Protein AF-A0A3N5B5Y1-F1 (afdb_monomer_lite)

Secondary structure (DSSP, 8-state):
--HHHHHHHHHHHHHHHHHHHHHHHHHHHHHTT-THHHHHHHHHHHHHHHHHHHHHHHHHHHH-TT--HHHHHIIIIIHHHHHHHHHHHHHHHHHTS--HHHHHH--

Foldseek 3Di:
DDLVVVVVVLLVVLVVVLVVQLVVLVCCCVVVVNLVSLLCSLVVLLVSLLVSLVVVVVSCVVPPVDDDSVVSSCVRRVVSSVVSQVVSQVCCCVRVVDGSVCVVVVD

Structure (mmCIF, N/CA/C/O backbone):
data_AF-A0A3N5B5Y1-F1
#
_entry.id   AF-A0A3N5B5Y1-F1
#
loop_
_atom_site.group_PDB
_atom_site.id
_atom_site.type_symbol
_atom_site.label_atom_id
_atom_site.label_alt_id
_atom_site.label_comp_id
_atom_site.label_asym_id
_atom_site.label_entity_id
_atom_site.label_seq_id
_atom_site.pdbx_PDB_ins_code
_atom_site.Cartn_x
_atom_site.Cartn_y
_atom_site.Cartn_z
_atom_site.occupancy
_atom_site.B_iso_or_equiv
_atom_site.auth_seq_id
_atom_site.auth_comp_id
_atom_site.auth_asym_id
_atom_site.auth_atom_id
_atom_site.pdbx_PDB_model_num
ATOM 1 N N . MET A 1 1 ? 24.182 6.081 -13.496 1.00 61.88 1 MET A N 1
ATOM 2 C CA . MET A 1 1 ? 23.505 5.234 -12.480 1.00 61.88 1 MET A CA 1
ATOM 3 C C . MET A 1 1 ? 22.799 4.087 -13.191 1.00 61.88 1 MET A C 1
ATOM 5 O O . MET A 1 1 ? 22.046 4.369 -14.121 1.00 61.88 1 MET A O 1
ATOM 9 N N . SER A 1 2 ? 23.083 2.831 -12.827 1.00 78.38 2 SER A N 1
ATOM 10 C CA . SER A 1 2 ? 22.541 1.653 -13.522 1.00 78.38 2 SER A CA 1
ATOM 11 C C . SER A 1 2 ? 21.051 1.439 -13.215 1.00 78.38 2 SER A C 1
ATOM 13 O O . SER A 1 2 ? 20.522 1.954 -12.223 1.00 78.38 2 SER A O 1
ATOM 15 N N . PHE A 1 3 ? 20.361 0.692 -14.084 1.00 73.94 3 PHE A N 1
ATOM 16 C CA . PHE A 1 3 ? 18.944 0.333 -13.924 1.00 73.94 3 PHE A CA 1
ATOM 17 C C . PHE A 1 3 ? 18.661 -0.298 -12.551 1.00 73.94 3 PHE A C 1
ATOM 19 O O . PHE A 1 3 ? 17.708 0.089 -11.874 1.00 73.94 3 PHE A O 1
ATOM 26 N N . ASP A 1 4 ? 19.539 -1.193 -12.089 1.00 73.50 4 ASP A N 1
ATOM 27 C CA . ASP A 1 4 ? 19.386 -1.866 -10.797 1.00 73.50 4 ASP A CA 1
ATOM 28 C C . ASP A 1 4 ? 19.478 -0.912 -9.603 1.00 73.50 4 ASP A C 1
ATOM 30 O O . ASP A 1 4 ? 18.736 -1.079 -8.631 1.00 73.50 4 ASP A O 1
ATOM 34 N N . THR A 1 5 ? 20.331 0.119 -9.663 1.00 80.50 5 THR A N 1
ATOM 35 C CA . THR A 1 5 ? 20.432 1.099 -8.570 1.00 80.50 5 THR A CA 1
ATOM 36 C C . THR A 1 5 ? 19.165 1.945 -8.470 1.00 80.50 5 THR A C 1
ATOM 38 O O . THR A 1 5 ? 18.671 2.183 -7.368 1.00 80.50 5 THR A O 1
ATOM 41 N N . LYS A 1 6 ? 18.610 2.376 -9.612 1.00 79.25 6 LYS A N 1
ATOM 42 C CA . LYS A 1 6 ? 17.365 3.160 -9.644 1.00 79.25 6 LYS A CA 1
ATOM 43 C C . LYS A 1 6 ? 16.165 2.335 -9.186 1.00 79.25 6 LYS A C 1
ATOM 45 O O . LYS A 1 6 ? 15.403 2.811 -8.350 1.00 79.25 6 LYS A O 1
ATOM 50 N N . ARG A 1 7 ? 16.051 1.082 -9.647 1.00 77.44 7 ARG A N 1
ATOM 51 C CA . ARG A 1 7 ? 14.990 0.155 -9.223 1.00 77.44 7 ARG A CA 1
ATOM 52 C C . ARG A 1 7 ? 15.015 -0.065 -7.712 1.00 77.44 7 ARG A C 1
ATOM 54 O O . ARG A 1 7 ? 13.998 0.117 -7.057 1.00 77.44 7 ARG A O 1
ATOM 61 N N . LYS A 1 8 ? 16.175 -0.412 -7.138 1.00 80.44 8 LYS A N 1
ATOM 62 C CA . LYS A 1 8 ? 16.306 -0.634 -5.686 1.00 80.44 8 LYS A CA 1
ATOM 63 C C . LYS A 1 8 ? 15.970 0.618 -4.875 1.00 80.44 8 LYS A C 1
ATOM 65 O O . LYS A 1 8 ? 15.304 0.508 -3.847 1.00 80.44 8 LYS A O 1
ATOM 70 N N . LYS A 1 9 ? 16.403 1.800 -5.334 1.00 83.75 9 LYS A N 1
ATOM 71 C CA . LYS A 1 9 ? 16.083 3.070 -4.669 1.00 83.75 9 LYS A CA 1
ATOM 72 C C . LYS A 1 9 ? 14.574 3.306 -4.642 1.00 83.75 9 LYS A C 1
ATOM 74 O O . LYS A 1 9 ? 14.054 3.627 -3.578 1.00 83.75 9 LYS A O 1
ATOM 79 N N . LEU A 1 10 ? 13.896 3.091 -5.770 1.00 81.38 10 LEU A N 1
ATOM 80 C CA . LEU A 1 10 ? 12.452 3.265 -5.881 1.00 81.38 10 LEU A CA 1
ATOM 81 C C . LEU A 1 10 ? 11.704 2.295 -4.951 1.00 81.38 10 LEU A C 1
ATOM 83 O O . LEU A 1 10 ? 10.885 2.752 -4.166 1.00 81.38 10 LEU A O 1
ATOM 87 N N . ILE A 1 11 ? 12.077 1.004 -4.924 1.00 81.06 11 ILE A N 1
ATOM 88 C CA . ILE A 1 11 ? 11.443 -0.011 -4.047 1.00 81.06 11 ILE A CA 1
ATOM 89 C C . ILE A 1 11 ? 11.544 0.418 -2.586 1.00 81.06 11 ILE A C 1
ATOM 91 O O . ILE A 1 11 ? 10.560 0.398 -1.850 1.00 81.06 11 ILE A O 1
ATOM 95 N N . ARG A 1 12 ? 12.742 0.836 -2.165 1.00 84.94 12 ARG A N 1
ATOM 96 C CA . ARG A 1 12 ? 12.985 1.243 -0.782 1.00 84.94 12 ARG A CA 1
ATOM 97 C C . ARG A 1 12 ? 12.158 2.470 -0.394 1.00 84.94 12 ARG A C 1
ATOM 99 O O . ARG A 1 12 ? 11.641 2.499 0.715 1.00 84.94 12 ARG A O 1
ATOM 106 N N . HIS A 1 13 ? 12.014 3.448 -1.293 1.00 85.44 13 HIS A N 1
ATOM 107 C CA . HIS A 1 13 ? 11.179 4.628 -1.038 1.00 85.44 13 HIS A CA 1
ATOM 108 C C . HIS A 1 13 ? 9.699 4.255 -0.959 1.00 85.44 13 HIS A C 1
ATOM 110 O O . HIS A 1 13 ? 9.025 4.693 -0.037 1.00 85.44 13 HIS A O 1
ATOM 116 N N . THR A 1 14 ? 9.209 3.397 -1.858 1.00 84.38 14 THR A N 1
ATOM 117 C CA . THR A 1 14 ? 7.822 2.911 -1.835 1.00 84.38 14 THR A CA 1
ATOM 118 C C . THR A 1 14 ? 7.474 2.239 -0.512 1.00 84.38 14 THR A C 1
ATOM 120 O O . THR A 1 14 ? 6.480 2.591 0.115 1.00 84.38 14 THR A O 1
ATOM 123 N N . ILE A 1 15 ? 8.313 1.300 -0.063 1.00 85.31 15 ILE A N 1
ATOM 124 C CA . ILE A 1 15 ? 8.097 0.588 1.202 1.00 85.31 15 ILE A CA 1
ATOM 125 C C . ILE A 1 15 ? 8.104 1.572 2.374 1.00 85.31 15 ILE A C 1
ATOM 127 O O . ILE A 1 15 ? 7.218 1.514 3.222 1.00 85.31 15 ILE A O 1
ATOM 131 N N . LEU A 1 16 ? 9.069 2.497 2.402 1.00 89.81 16 LEU A N 1
ATOM 132 C CA . LEU A 1 16 ? 9.172 3.500 3.459 1.00 89.81 16 LEU A CA 1
ATOM 133 C C . LEU A 1 16 ? 7.915 4.381 3.525 1.00 89.81 16 LEU A C 1
ATOM 135 O O . LEU A 1 16 ? 7.363 4.566 4.604 1.00 89.81 16 LEU A O 1
ATOM 139 N N . ILE A 1 17 ? 7.444 4.883 2.379 1.00 89.19 17 ILE A N 1
ATOM 140 C CA . ILE A 1 17 ? 6.242 5.722 2.293 1.00 89.19 17 ILE A CA 1
ATOM 141 C C . ILE A 1 17 ? 5.017 4.950 2.787 1.00 89.19 17 ILE A C 1
ATOM 143 O O . ILE A 1 17 ? 4.276 5.470 3.616 1.00 89.19 17 ILE A O 1
ATOM 147 N N . ASN A 1 18 ? 4.830 3.704 2.343 1.00 88.25 18 ASN A N 1
ATOM 148 C CA . ASN A 1 18 ? 3.690 2.889 2.766 1.00 88.25 18 ASN A CA 1
ATOM 149 C C . ASN A 1 18 ? 3.685 2.650 4.282 1.00 88.25 18 ASN A C 1
ATOM 151 O O . ASN A 1 18 ? 2.640 2.776 4.915 1.00 88.25 18 ASN A O 1
ATOM 155 N N . ILE A 1 19 ? 4.850 2.359 4.874 1.00 90.38 19 ILE A N 1
ATOM 156 C CA . ILE A 1 19 ? 4.987 2.182 6.327 1.00 90.38 19 ILE A CA 1
ATOM 157 C C . ILE A 1 19 ? 4.656 3.483 7.062 1.00 90.38 19 ILE A C 1
ATOM 159 O O . ILE A 1 19 ? 3.884 3.462 8.016 1.00 90.38 19 ILE A O 1
ATOM 163 N N . ILE A 1 20 ? 5.205 4.617 6.618 1.00 94.44 20 ILE A N 1
ATOM 164 C CA . ILE A 1 20 ? 4.964 5.922 7.250 1.00 94.44 20 ILE A CA 1
ATOM 165 C C . ILE A 1 20 ? 3.473 6.271 7.213 1.00 94.44 20 ILE A C 1
ATOM 167 O O . ILE A 1 20 ? 2.902 6.628 8.240 1.00 94.44 20 ILE A O 1
ATOM 171 N N . VAL A 1 21 ? 2.831 6.129 6.053 1.00 93.75 21 VAL A N 1
ATOM 172 C CA . VAL A 1 21 ? 1.400 6.416 5.878 1.00 93.75 21 VAL A CA 1
ATOM 173 C C . VAL A 1 21 ? 0.554 5.517 6.776 1.00 93.75 21 VAL A C 1
ATOM 175 O O . VAL A 1 21 ? -0.349 6.008 7.450 1.00 93.75 21 VAL A O 1
ATOM 178 N N . PHE A 1 22 ? 0.866 4.220 6.832 1.00 93.25 22 PHE A N 1
ATOM 179 C CA . PHE A 1 22 ? 0.170 3.278 7.704 1.00 93.25 22 PHE A CA 1
ATOM 180 C C . PHE A 1 22 ? 0.294 3.667 9.184 1.00 93.25 22 PHE A C 1
ATOM 182 O O . PHE A 1 22 ? -0.711 3.720 9.887 1.00 93.25 22 PHE A O 1
ATOM 189 N N . LEU A 1 23 ? 1.502 4.002 9.649 1.00 94.94 23 LEU A N 1
ATOM 190 C CA . LEU A 1 23 ? 1.736 4.417 11.035 1.00 94.94 23 LEU A CA 1
ATOM 191 C C . LEU A 1 23 ? 1.008 5.717 11.389 1.00 94.94 23 LEU A C 1
ATOM 193 O O . LEU A 1 23 ? 0.445 5.813 12.476 1.00 94.94 23 LEU A O 1
ATOM 197 N N . ILE A 1 24 ? 0.982 6.698 10.482 1.00 95.62 24 ILE A N 1
ATOM 198 C CA . ILE A 1 24 ? 0.242 7.952 10.685 1.00 95.62 24 ILE A CA 1
ATOM 199 C C . ILE A 1 24 ? -1.257 7.670 10.811 1.00 95.62 24 ILE A C 1
ATOM 201 O O . ILE A 1 24 ? -1.890 8.162 11.741 1.00 95.62 24 ILE A O 1
ATOM 205 N N . MET A 1 25 ? -1.825 6.860 9.913 1.00 94.69 25 MET A N 1
ATOM 206 C CA . MET A 1 25 ? -3.253 6.519 9.951 1.00 94.69 25 MET A CA 1
ATOM 207 C C . MET A 1 25 ? -3.617 5.724 11.202 1.00 94.69 25 MET A C 1
ATOM 209 O O . MET A 1 25 ? -4.646 5.991 11.818 1.00 94.69 25 MET A O 1
ATOM 213 N N . LEU A 1 26 ? -2.753 4.794 11.615 1.00 94.31 26 LEU A N 1
ATOM 214 C CA . LEU A 1 26 ? -2.908 4.051 12.860 1.00 94.31 26 LEU A CA 1
ATOM 215 C C . LEU A 1 26 ? -2.889 4.988 14.072 1.00 94.31 26 LEU A C 1
ATOM 217 O O . LEU A 1 26 ? -3.774 4.913 14.921 1.00 94.31 26 LEU A O 1
ATOM 221 N N . PHE A 1 27 ? -1.906 5.890 14.134 1.00 95.75 27 PHE A N 1
ATOM 222 C CA . PHE A 1 27 ? -1.788 6.860 15.217 1.00 95.75 27 PHE A CA 1
ATOM 223 C C . PHE A 1 27 ? -3.016 7.768 15.292 1.00 95.75 27 PHE A C 1
ATOM 225 O O . PHE A 1 27 ? -3.592 7.912 16.365 1.00 95.75 27 PHE A O 1
ATOM 232 N N . LEU A 1 28 ? -3.454 8.332 14.162 1.00 95.19 28 LEU A N 1
ATOM 233 C CA . LEU A 1 28 ? -4.659 9.161 14.097 1.00 95.19 28 LEU A CA 1
ATOM 234 C C . LEU A 1 28 ? -5.900 8.382 14.529 1.00 95.19 28 LEU A C 1
ATOM 236 O O . LEU A 1 28 ? -6.713 8.912 15.280 1.00 95.19 28 LEU A O 1
ATOM 240 N N . SER A 1 29 ? -6.024 7.125 14.098 1.00 94.56 29 SER A N 1
ATOM 241 C CA . SER A 1 29 ? -7.160 6.285 14.460 1.00 94.56 29 SER A CA 1
ATOM 242 C C . SER A 1 29 ? -7.236 6.039 15.964 1.00 94.56 29 SER A C 1
ATOM 244 O O . SER A 1 29 ? -8.294 6.238 16.553 1.00 94.56 29 SER A O 1
ATOM 246 N N . ILE A 1 30 ? -6.117 5.683 16.599 1.00 93.00 30 ILE A N 1
ATOM 247 C CA . ILE A 1 30 ? -6.061 5.425 18.044 1.00 93.00 30 ILE A CA 1
ATOM 248 C C . ILE A 1 30 ? -6.212 6.726 18.841 1.00 93.00 30 ILE A C 1
ATOM 250 O O . ILE A 1 30 ? -7.014 6.790 19.766 1.00 93.00 30 ILE A O 1
ATOM 254 N N . PHE A 1 31 ? -5.466 7.775 18.484 1.00 95.31 31 PHE A N 1
ATOM 255 C CA . PHE A 1 31 ? -5.435 9.032 19.237 1.00 95.31 31 PHE A CA 1
ATOM 256 C C . PHE A 1 31 ? -6.773 9.777 19.193 1.00 95.31 31 PHE A C 1
ATOM 258 O O . PHE A 1 31 ? -7.212 10.319 20.202 1.00 95.31 31 PHE A O 1
ATOM 265 N N . LEU A 1 32 ? -7.432 9.787 18.031 1.00 94.81 32 LEU A N 1
ATOM 266 C CA . LEU A 1 32 ? -8.744 10.418 17.856 1.00 94.81 32 LEU A CA 1
ATOM 267 C C . LEU A 1 32 ? -9.904 9.450 18.120 1.00 94.81 32 LEU A C 1
ATOM 269 O O . LEU A 1 32 ? -11.057 9.846 17.969 1.00 94.81 32 LEU A O 1
ATOM 273 N N . ASN A 1 33 ? -9.604 8.196 18.479 1.00 92.25 33 ASN A N 1
ATOM 274 C CA . ASN A 1 33 ? -10.569 7.112 18.648 1.00 92.25 33 ASN A CA 1
ATOM 275 C C . ASN A 1 33 ? -11.564 7.014 17.473 1.00 92.25 33 ASN A C 1
ATOM 277 O O . ASN A 1 33 ? -12.779 6.960 17.660 1.00 92.25 33 ASN A O 1
ATOM 281 N N . ASN A 1 34 ? -11.042 7.056 16.244 1.00 91.69 34 ASN A N 1
ATOM 282 C CA . ASN A 1 34 ? -11.835 7.115 15.021 1.00 91.69 34 ASN A CA 1
ATOM 283 C C . ASN A 1 34 ? -11.355 6.073 14.002 1.00 91.69 34 ASN A C 1
ATOM 285 O O . ASN A 1 34 ? -10.256 6.158 13.448 1.00 91.69 34 ASN A O 1
ATOM 289 N N . GLU A 1 35 ? -12.203 5.091 13.724 1.00 90.56 35 GLU A N 1
ATOM 290 C CA . GLU A 1 35 ? -11.924 3.970 12.822 1.00 90.56 35 GLU A CA 1
ATOM 291 C C . GLU A 1 35 ? -11.813 4.352 11.338 1.00 90.56 35 GLU A C 1
ATOM 293 O O . GLU A 1 35 ? -11.181 3.633 10.560 1.00 90.56 35 GLU A O 1
ATOM 298 N N . VAL A 1 36 ? -12.360 5.505 10.934 1.00 90.81 36 VAL A N 1
ATOM 299 C CA . VAL A 1 36 ? -12.399 5.942 9.527 1.00 90.81 36 VAL A CA 1
ATOM 300 C C . VAL A 1 36 ? -10.989 6.088 8.944 1.00 90.81 36 VAL A C 1
ATOM 302 O O . VAL A 1 36 ? -10.763 5.806 7.764 1.00 90.81 36 VAL A O 1
ATOM 305 N N . TYR A 1 37 ? -10.006 6.477 9.760 1.00 92.44 37 TYR A N 1
ATOM 306 C CA . TYR A 1 37 ? -8.605 6.582 9.335 1.00 92.44 37 TYR A CA 1
ATOM 307 C C . TYR A 1 37 ? -8.008 5.222 8.940 1.00 92.44 37 TYR A C 1
ATOM 309 O O . TYR A 1 37 ? -7.338 5.113 7.914 1.00 92.44 37 TYR A O 1
ATOM 317 N N . LEU A 1 38 ? -8.290 4.162 9.703 1.00 92.06 38 LEU A N 1
ATOM 318 C CA . LEU A 1 38 ? -7.845 2.806 9.368 1.00 92.06 38 LEU A CA 1
ATOM 319 C C . LEU A 1 38 ? -8.643 2.215 8.200 1.00 92.06 38 LEU A C 1
ATOM 321 O O . LEU A 1 38 ? -8.058 1.560 7.341 1.00 92.06 38 LEU A O 1
ATOM 325 N N . GLN A 1 39 ? -9.947 2.492 8.112 1.00 90.50 39 GLN A N 1
ATOM 326 C CA . GLN A 1 39 ? -10.786 2.048 6.990 1.00 90.50 39 GLN A CA 1
ATOM 327 C C . GLN A 1 39 ? -10.364 2.691 5.657 1.00 90.50 39 GLN A C 1
ATOM 329 O O . GLN A 1 39 ? -10.405 2.044 4.611 1.00 90.50 39 GLN A O 1
ATOM 334 N N . SER A 1 40 ? -9.925 3.954 5.680 1.00 90.19 40 SER A N 1
ATOM 335 C CA . SER A 1 40 ? -9.469 4.682 4.485 1.00 90.19 40 SER A CA 1
ATOM 336 C C . SER A 1 40 ? -8.018 4.375 4.087 1.00 90.19 40 SER A C 1
ATOM 338 O O . SER A 1 40 ? -7.644 4.574 2.926 1.00 90.19 40 SER A O 1
ATOM 340 N N . CYS A 1 41 ? -7.202 3.850 5.007 1.00 91.69 41 CYS A N 1
ATOM 341 C CA . CYS A 1 41 ? -5.774 3.610 4.793 1.00 91.69 41 CYS A CA 1
ATOM 342 C C . CYS A 1 41 ? -5.468 2.745 3.548 1.00 91.69 41 CYS A C 1
ATOM 344 O O . CYS A 1 41 ? -4.648 3.174 2.727 1.00 91.69 41 CYS A O 1
ATOM 346 N N . PRO A 1 42 ? -6.143 1.601 3.304 1.00 88.94 42 PRO A N 1
ATOM 347 C CA . PRO A 1 42 ? -5.922 0.807 2.096 1.00 88.94 42 PRO A CA 1
ATOM 348 C C . PRO A 1 42 ? -6.132 1.567 0.784 1.00 88.94 42 PRO A C 1
ATOM 350 O O . PRO A 1 42 ? -5.381 1.368 -0.170 1.00 88.94 42 PRO A O 1
ATOM 353 N N . PHE A 1 43 ? -7.124 2.458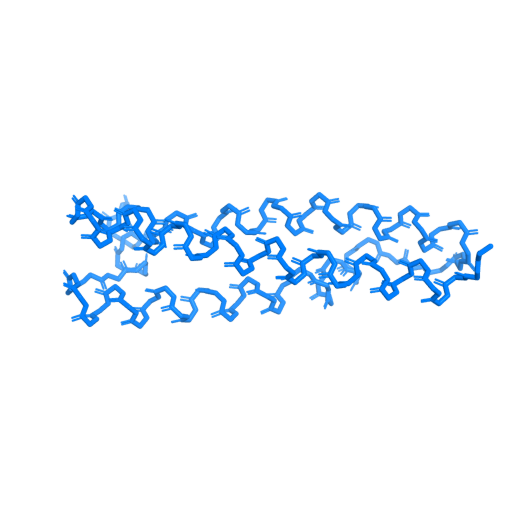 0.732 1.00 88.44 43 PHE A N 1
ATOM 354 C CA . PHE A 1 43 ? -7.428 3.247 -0.463 1.00 88.44 43 PHE A CA 1
ATOM 355 C C . PHE A 1 43 ? -6.342 4.289 -0.736 1.00 88.44 43 PHE A C 1
ATOM 357 O O . PHE A 1 43 ? -5.926 4.476 -1.880 1.00 88.44 43 PHE A O 1
ATOM 364 N N . ILE A 1 44 ? -5.828 4.927 0.317 1.00 90.38 44 ILE A N 1
ATOM 365 C CA . ILE A 1 44 ? -4.717 5.881 0.212 1.00 90.38 44 ILE A CA 1
ATOM 366 C C . ILE A 1 44 ? -3.457 5.170 -0.292 1.00 90.38 44 ILE A C 1
ATOM 368 O O . ILE A 1 44 ? -2.798 5.651 -1.216 1.00 90.38 44 ILE A O 1
ATOM 372 N N . LEU A 1 45 ? -3.154 3.990 0.252 1.00 89.81 45 LEU A N 1
ATOM 373 C CA . LEU A 1 45 ? -2.019 3.180 -0.189 1.00 89.81 45 LEU A CA 1
ATOM 374 C C . LEU A 1 45 ? -2.173 2.694 -1.637 1.00 89.81 45 LEU A C 1
ATOM 376 O O . LEU A 1 45 ? -1.189 2.676 -2.376 1.00 89.81 45 LEU A O 1
ATOM 380 N N . LEU A 1 46 ? -3.393 2.371 -2.077 1.00 89.00 46 LEU A N 1
ATOM 381 C CA . LEU A 1 46 ? -3.682 2.034 -3.473 1.00 89.00 46 LEU A CA 1
ATOM 382 C C . LEU A 1 46 ? -3.379 3.214 -4.414 1.00 89.00 46 LEU A C 1
ATOM 384 O O . LEU A 1 46 ? -2.738 3.020 -5.448 1.00 89.00 46 LEU A O 1
ATOM 388 N N . MET A 1 47 ? -3.789 4.437 -4.052 1.00 88.94 47 MET A N 1
ATOM 389 C CA . MET A 1 47 ? -3.496 5.640 -4.843 1.00 88.94 47 MET A CA 1
ATOM 390 C C . MET A 1 47 ? -1.987 5.899 -4.947 1.00 88.94 47 MET A C 1
ATOM 392 O O . MET A 1 47 ? -1.467 6.105 -6.047 1.00 88.94 47 MET A O 1
ATOM 396 N N . ILE A 1 48 ? -1.270 5.821 -3.821 1.00 87.75 48 ILE A N 1
ATOM 397 C CA . ILE A 1 48 ? 0.193 5.970 -3.777 1.00 87.75 48 ILE A CA 1
ATOM 398 C C . ILE A 1 48 ? 0.864 4.897 -4.642 1.00 87.75 48 ILE A C 1
ATOM 400 O O . ILE A 1 48 ? 1.724 5.200 -5.471 1.00 87.75 48 ILE A O 1
ATOM 404 N N . GLY A 1 49 ? 0.450 3.639 -4.497 1.00 86.19 49 GLY A N 1
ATOM 405 C CA . GLY A 1 49 ? 0.991 2.533 -5.272 1.00 86.19 49 GLY A CA 1
ATOM 406 C C . GLY A 1 49 ? 0.706 2.651 -6.773 1.00 86.19 49 GLY A C 1
ATOM 407 O O . GLY A 1 49 ? 1.556 2.269 -7.580 1.00 86.19 49 GLY A O 1
ATOM 408 N N . GLY A 1 50 ? -0.424 3.241 -7.174 1.00 85.50 50 GLY A N 1
ATOM 409 C CA . GLY A 1 50 ? -0.728 3.573 -8.570 1.00 85.50 50 GLY A CA 1
ATOM 410 C C . GLY A 1 50 ? 0.207 4.634 -9.154 1.00 85.50 50 GLY A C 1
ATOM 411 O O . GLY A 1 50 ? 0.767 4.430 -10.238 1.00 85.50 50 GLY A O 1
ATOM 412 N N . TYR A 1 51 ? 0.446 5.719 -8.409 1.00 86.88 51 TYR A N 1
ATOM 413 C CA . TYR A 1 51 ? 1.410 6.760 -8.783 1.00 86.88 51 TYR A CA 1
ATOM 414 C C . TYR A 1 51 ? 2.822 6.178 -8.942 1.00 86.88 51 TYR A C 1
ATOM 416 O O . TYR A 1 51 ? 3.469 6.340 -9.975 1.00 86.88 51 TYR A O 1
ATOM 424 N N . ILE A 1 52 ? 3.267 5.392 -7.965 1.00 85.88 52 ILE A N 1
ATOM 425 C CA . ILE A 1 52 ? 4.580 4.746 -7.993 1.00 85.88 52 ILE A CA 1
ATOM 426 C C . ILE A 1 52 ? 4.684 3.754 -9.160 1.00 85.88 52 ILE A C 1
ATOM 428 O O . ILE A 1 52 ? 5.702 3.708 -9.848 1.00 85.88 52 ILE A O 1
ATOM 432 N N . SER A 1 53 ? 3.630 2.983 -9.443 1.00 85.00 53 SER A N 1
ATOM 433 C CA . SER A 1 53 ? 3.608 2.035 -10.570 1.00 85.00 53 SER A CA 1
ATOM 434 C C . SER A 1 53 ? 3.788 2.726 -11.923 1.00 85.00 53 SER A C 1
ATOM 436 O O . SER A 1 53 ? 4.378 2.143 -12.838 1.00 85.00 53 SER A O 1
ATOM 438 N N . ARG A 1 54 ? 3.337 3.980 -12.053 1.00 84.25 54 ARG A N 1
ATOM 439 C CA . ARG A 1 54 ? 3.616 4.815 -13.226 1.00 84.25 54 ARG A CA 1
ATOM 440 C C . ARG A 1 54 ? 5.101 5.138 -13.339 1.00 84.25 54 ARG A C 1
ATOM 442 O O . ARG A 1 54 ? 5.670 4.875 -14.395 1.00 84.25 54 ARG A O 1
ATOM 449 N N . GLU A 1 55 ? 5.744 5.588 -12.263 1.00 83.88 55 GLU A N 1
ATOM 450 C CA . GLU A 1 55 ? 7.194 5.842 -12.261 1.00 83.88 55 GLU A CA 1
ATOM 451 C C . GLU A 1 55 ? 8.001 4.573 -12.583 1.00 83.88 55 GLU A C 1
ATOM 453 O O . GLU A 1 55 ? 8.957 4.616 -13.363 1.00 83.88 55 GLU A O 1
ATOM 458 N N . TYR A 1 56 ? 7.592 3.412 -12.053 1.00 82.31 56 TYR A N 1
ATOM 459 C CA . TYR A 1 56 ? 8.194 2.132 -12.438 1.00 82.31 56 TYR A CA 1
ATOM 460 C C . TYR A 1 56 ? 8.031 1.863 -13.922 1.00 82.31 56 TYR A C 1
ATOM 462 O O . TYR A 1 56 ? 8.985 1.442 -14.566 1.00 82.31 56 TYR A O 1
ATOM 470 N N . THR A 1 57 ? 6.840 2.079 -14.465 1.00 81.81 57 THR A N 1
ATOM 471 C CA . THR A 1 57 ? 6.558 1.804 -15.872 1.00 81.81 57 THR A CA 1
ATOM 472 C C . THR A 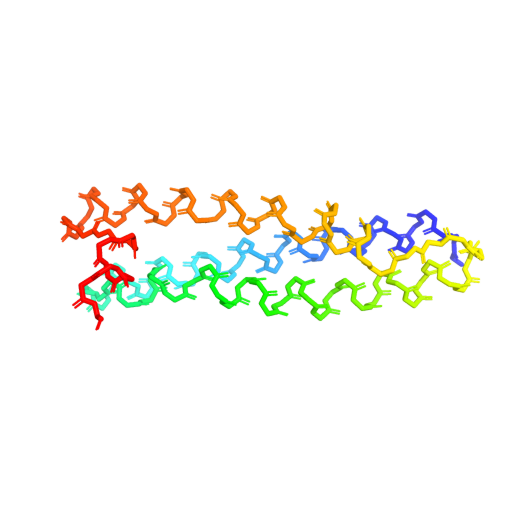1 57 ? 7.391 2.698 -16.785 1.00 81.81 57 THR A C 1
ATOM 474 O O . THR A 1 57 ? 7.996 2.190 -17.724 1.00 81.81 57 THR A O 1
ATOM 477 N N . GLU A 1 58 ? 7.530 3.986 -16.469 1.00 82.81 58 GLU A N 1
ATOM 478 C CA . GLU A 1 58 ? 8.420 4.908 -17.188 1.00 82.81 58 GLU A CA 1
ATOM 479 C C . GLU A 1 58 ? 9.889 4.455 -17.119 1.00 82.81 58 GLU A C 1
ATOM 481 O O . GLU A 1 58 ? 10.591 4.420 -18.135 1.00 82.81 58 GLU A O 1
ATOM 486 N N . LEU A 1 59 ? 10.356 4.024 -15.940 1.00 79.81 59 LEU A N 1
ATOM 487 C CA . LEU A 1 59 ? 11.695 3.457 -15.775 1.00 79.81 59 LEU A CA 1
ATOM 488 C C . LEU A 1 59 ? 11.863 2.169 -16.598 1.00 79.81 59 LEU A C 1
ATOM 490 O O . LEU A 1 59 ? 12.890 1.969 -17.244 1.00 79.81 59 LEU A O 1
ATOM 494 N N . TYR A 1 60 ? 10.863 1.290 -16.595 1.00 78.62 60 TYR A N 1
ATOM 495 C CA . TYR A 1 60 ? 10.882 0.053 -17.362 1.00 78.62 60 TYR A CA 1
ATOM 496 C C . TYR A 1 60 ? 10.900 0.337 -18.862 1.00 78.62 60 TYR A C 1
ATOM 498 O O . TYR A 1 60 ? 11.787 -0.185 -19.521 1.00 78.62 60 TYR A O 1
ATOM 506 N N . PHE A 1 61 ? 10.049 1.215 -19.397 1.00 79.56 61 PHE A N 1
ATOM 507 C CA . PHE A 1 61 ? 10.089 1.598 -20.813 1.00 79.56 61 PHE A CA 1
ATOM 508 C C . PHE A 1 61 ? 11.446 2.171 -21.228 1.00 79.56 61 PHE A C 1
ATOM 510 O O . PHE A 1 61 ? 11.949 1.837 -22.298 1.00 79.56 61 PHE A O 1
ATOM 517 N N . LYS A 1 62 ? 12.080 2.968 -20.360 1.00 81.94 62 LYS A N 1
ATOM 518 C CA . LYS A 1 62 ? 13.390 3.573 -20.629 1.00 81.94 62 LYS A CA 1
ATOM 519 C C . LYS A 1 62 ? 14.543 2.564 -20.718 1.00 81.94 62 LYS A C 1
ATOM 521 O O . LYS A 1 62 ? 15.516 2.832 -21.415 1.00 81.94 62 LYS A O 1
ATOM 526 N N . TYR A 1 63 ? 14.478 1.445 -19.992 1.00 75.12 63 TYR A N 1
ATOM 527 C CA . TYR A 1 63 ? 15.593 0.487 -19.879 1.00 75.12 63 TYR A CA 1
ATOM 528 C C . TYR A 1 63 ? 15.275 -0.934 -20.392 1.00 75.12 63 TYR A C 1
ATOM 530 O O . TYR A 1 63 ? 16.193 -1.726 -20.598 1.00 75.12 63 TYR A O 1
ATOM 538 N N . LYS A 1 64 ? 14.000 -1.286 -20.591 1.00 64.25 64 LYS A N 1
ATOM 539 C CA . LYS A 1 64 ? 13.505 -2.588 -21.068 1.00 64.25 64 LYS A CA 1
ATOM 540 C C . LYS A 1 64 ? 12.199 -2.422 -21.861 1.00 64.25 64 LYS A C 1
ATOM 542 O O . LYS A 1 64 ? 11.119 -2.276 -21.300 1.00 64.25 64 LYS A O 1
ATOM 547 N N . HIS A 1 65 ? 12.283 -2.596 -23.174 1.00 62.91 65 HIS A N 1
ATOM 548 C CA . HIS A 1 65 ? 11.204 -2.365 -24.147 1.00 62.91 65 HIS A CA 1
ATOM 549 C C . HIS A 1 65 ? 9.938 -3.265 -24.070 1.00 62.91 65 HIS A C 1
ATOM 551 O O . HIS A 1 65 ? 9.163 -3.272 -25.021 1.00 62.91 65 HIS A O 1
ATOM 557 N N . LYS A 1 66 ? 9.688 -4.051 -23.008 1.00 65.38 66 LYS A N 1
ATOM 558 C CA . LYS A 1 66 ? 8.645 -5.111 -23.028 1.00 65.38 66 LYS A CA 1
ATOM 559 C C . LYS A 1 66 ? 7.844 -5.331 -21.731 1.00 65.38 66 LYS A C 1
ATOM 561 O O . LYS A 1 66 ? 7.420 -6.453 -21.474 1.00 65.38 66 LYS A O 1
ATOM 566 N N . TYR A 1 67 ? 7.619 -4.314 -20.898 1.00 67.69 67 TYR A N 1
ATOM 567 C CA . TYR A 1 67 ? 6.754 -4.475 -19.715 1.00 67.69 67 TYR A CA 1
ATOM 568 C C . TYR A 1 67 ? 5.414 -3.759 -19.877 1.00 67.69 67 TYR A C 1
ATOM 570 O O . TYR A 1 67 ? 5.369 -2.580 -20.210 1.00 67.69 67 TYR A O 1
ATOM 578 N N . SER A 1 68 ? 4.325 -4.482 -19.604 1.00 72.19 68 SER A N 1
ATOM 579 C CA . SER A 1 68 ? 2.983 -3.905 -19.496 1.00 72.19 68 SER A CA 1
ATOM 580 C C . SER A 1 68 ? 2.802 -3.244 -18.127 1.00 72.19 68 SER A C 1
ATOM 582 O O . SER A 1 68 ? 3.145 -3.847 -17.105 1.00 72.19 68 SER A O 1
ATOM 584 N N . TYR A 1 69 ? 2.212 -2.042 -18.104 1.00 70.56 69 TYR A N 1
ATOM 585 C CA . TYR A 1 69 ? 1.853 -1.309 -16.879 1.00 70.56 69 TYR A CA 1
ATOM 586 C C . TYR A 1 69 ? 1.083 -2.197 -15.894 1.00 70.56 69 TYR A C 1
ATOM 588 O O . TYR A 1 69 ? 1.376 -2.206 -14.702 1.00 70.56 69 TYR A O 1
ATOM 596 N N . PHE A 1 70 ? 0.160 -3.019 -16.401 1.00 73.81 70 PHE A N 1
ATOM 597 C CA . PHE A 1 70 ? -0.665 -3.908 -15.585 1.00 73.81 70 PHE A CA 1
ATOM 598 C C . PHE A 1 70 ? 0.169 -4.923 -14.787 1.00 73.81 70 PHE A C 1
ATOM 600 O O . PHE A 1 70 ? -0.054 -5.122 -13.595 1.00 73.8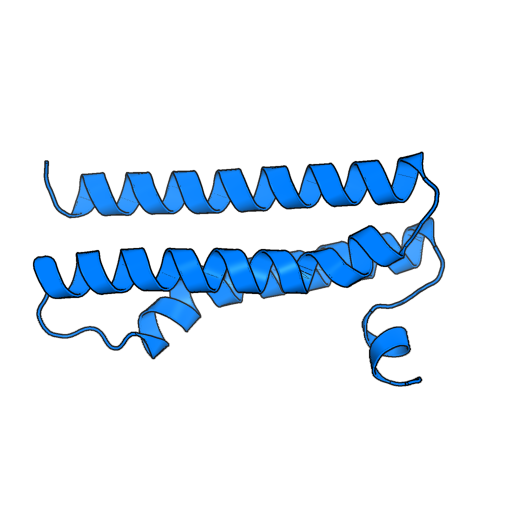1 70 PHE A O 1
ATOM 607 N N . GLN A 1 71 ? 1.183 -5.527 -15.413 1.00 76.38 71 GLN A N 1
ATOM 608 C CA . GLN A 1 71 ? 2.058 -6.493 -14.740 1.00 76.38 71 GLN A CA 1
ATOM 609 C C . GLN A 1 71 ? 2.950 -5.830 -13.684 1.00 76.38 71 GLN A C 1
ATOM 611 O O . GLN A 1 71 ? 3.257 -6.444 -12.661 1.00 76.38 71 GLN A O 1
ATOM 616 N N . VAL A 1 72 ? 3.377 -4.589 -13.931 1.00 76.12 72 VAL A N 1
ATOM 617 C CA . VAL A 1 72 ? 4.164 -3.795 -12.979 1.00 76.12 72 VAL A CA 1
ATOM 618 C C . VAL A 1 72 ? 3.294 -3.389 -11.791 1.00 76.12 72 VAL A C 1
ATOM 620 O O . VAL A 1 72 ? 3.688 -3.618 -10.650 1.00 76.12 72 VAL A O 1
ATOM 623 N N . PHE A 1 73 ? 2.088 -2.884 -12.051 1.00 75.38 73 PHE A N 1
ATOM 624 C CA . PHE A 1 73 ? 1.111 -2.523 -11.029 1.00 75.38 73 PHE A CA 1
ATOM 625 C C . PHE A 1 73 ? 0.790 -3.707 -10.111 1.00 75.38 73 PHE A C 1
ATOM 627 O O . PHE A 1 73 ? 0.897 -3.596 -8.889 1.00 75.38 73 PHE A O 1
ATOM 634 N N . PHE A 1 74 ? 0.495 -4.875 -10.690 1.00 75.12 74 PHE A N 1
ATOM 635 C CA . PHE A 1 74 ? 0.162 -6.069 -9.915 1.00 75.12 74 PHE A CA 1
ATOM 636 C C . PHE A 1 74 ? 1.323 -6.527 -9.015 1.00 75.12 74 PHE A C 1
ATOM 638 O O . PHE A 1 74 ? 1.114 -6.898 -7.864 1.00 75.12 74 PHE A O 1
ATOM 645 N N . LYS A 1 75 ? 2.565 -6.469 -9.515 1.00 72.31 75 LYS A N 1
ATOM 646 C CA . LYS A 1 75 ? 3.752 -6.920 -8.769 1.00 72.31 75 LYS A CA 1
ATOM 647 C C . LYS A 1 75 ? 4.233 -5.933 -7.709 1.00 72.31 75 LYS A C 1
ATOM 649 O O . LYS A 1 75 ? 4.783 -6.366 -6.702 1.00 72.31 75 LYS A O 1
ATOM 654 N N . VAL A 1 76 ? 4.094 -4.632 -7.954 1.00 73.56 76 VAL A N 1
ATOM 655 C CA . VAL A 1 76 ? 4.676 -3.587 -7.096 1.00 73.56 76 VAL A CA 1
ATOM 656 C C . VAL A 1 76 ? 3.663 -3.058 -6.083 1.00 73.56 76 VAL A C 1
ATOM 658 O O . VAL A 1 76 ? 4.002 -2.891 -4.916 1.00 73.56 76 VAL A O 1
ATOM 661 N N . CYS A 1 77 ? 2.427 -2.797 -6.511 1.00 79.75 77 CYS A N 1
ATOM 662 C CA . CYS A 1 77 ? 1.409 -2.149 -5.687 1.00 79.75 77 CYS A CA 1
ATOM 663 C C . CYS A 1 77 ? 0.573 -3.172 -4.909 1.00 79.75 77 CYS A C 1
ATOM 665 O O . CYS A 1 77 ? 0.476 -3.097 -3.681 1.00 79.75 77 CYS A O 1
ATOM 667 N N . LEU A 1 78 ? 0.017 -4.164 -5.615 1.00 80.69 78 LEU A N 1
ATOM 668 C CA . LEU A 1 78 ? -1.070 -5.001 -5.100 1.00 80.69 78 LEU A CA 1
ATOM 669 C C . LEU A 1 78 ? -0.695 -5.772 -3.829 1.00 80.69 78 LEU A C 1
ATOM 671 O O . LEU A 1 78 ? -1.483 -5.830 -2.891 1.00 80.69 78 LEU A O 1
ATOM 675 N N . PHE A 1 79 ? 0.525 -6.314 -3.771 1.00 80.25 79 PHE A N 1
ATOM 676 C CA . PHE A 1 79 ? 0.995 -7.049 -2.596 1.00 80.25 79 PHE A CA 1
ATOM 677 C C . PHE A 1 79 ? 1.004 -6.170 -1.341 1.00 80.25 79 PHE A C 1
ATOM 679 O O . PHE A 1 79 ? 0.495 -6.574 -0.300 1.00 80.25 79 PHE A O 1
ATOM 686 N N . SER A 1 80 ? 1.531 -4.945 -1.448 1.00 80.69 80 SER A N 1
ATOM 687 C CA . SER A 1 80 ? 1.599 -4.025 -0.308 1.00 80.69 80 SER A CA 1
ATOM 688 C C . SER A 1 80 ? 0.210 -3.609 0.176 1.00 80.69 80 SER A C 1
ATOM 690 O O . SER A 1 80 ? -0.036 -3.586 1.376 1.00 80.69 80 SER A O 1
ATOM 692 N N . VAL A 1 81 ? -0.717 -3.377 -0.756 1.00 85.25 81 VAL A N 1
ATOM 693 C CA . VAL A 1 81 ? -2.099 -3.006 -0.440 1.00 85.25 81 VAL A CA 1
ATOM 694 C C . VAL A 1 81 ? -2.837 -4.161 0.233 1.00 85.25 81 VAL A C 1
ATOM 696 O O . VAL A 1 81 ? -3.498 -3.938 1.240 1.00 85.25 81 VAL A O 1
ATOM 699 N N . ILE A 1 82 ? -2.689 -5.396 -0.256 1.00 88.50 82 ILE A N 1
ATOM 700 C CA . ILE A 1 82 ? -3.316 -6.580 0.356 1.00 88.50 82 ILE A CA 1
ATOM 701 C C . ILE A 1 82 ? -2.829 -6.771 1.793 1.00 88.50 82 ILE A C 1
ATOM 703 O O . ILE A 1 82 ? -3.646 -6.951 2.695 1.00 88.50 82 ILE A O 1
ATOM 707 N N . VAL A 1 83 ? -1.514 -6.693 2.021 1.00 89.00 83 VAL A N 1
ATOM 708 C CA . VAL A 1 83 ? -0.946 -6.798 3.373 1.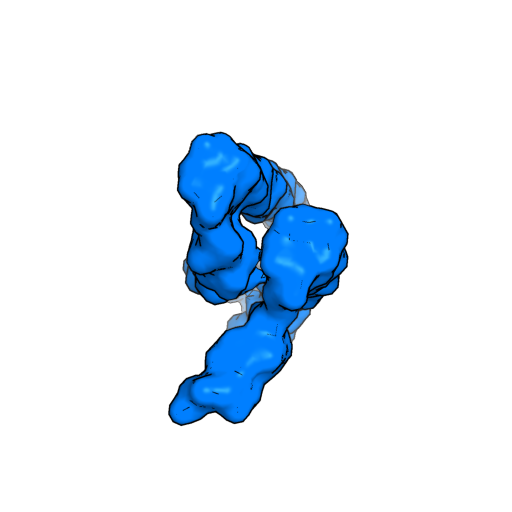00 89.00 83 VAL A CA 1
ATOM 709 C C . VAL A 1 83 ? -1.518 -5.702 4.275 1.00 89.00 83 VAL A C 1
ATOM 711 O O . VAL A 1 83 ? -1.962 -5.994 5.383 1.00 89.00 83 VAL A O 1
ATOM 714 N N . SER A 1 84 ? -1.593 -4.461 3.792 1.00 87.75 84 SER A N 1
ATOM 715 C CA . SER A 1 84 ? -2.176 -3.360 4.557 1.00 87.75 84 SER A CA 1
ATOM 716 C C . SER A 1 84 ? -3.669 -3.533 4.842 1.00 87.75 84 SER A C 1
ATOM 718 O O . SER A 1 84 ? -4.084 -3.204 5.949 1.00 87.75 84 SER A O 1
ATOM 720 N N . ILE A 1 85 ? -4.469 -4.081 3.917 1.00 90.44 85 ILE A N 1
ATOM 721 C CA . ILE A 1 85 ? -5.890 -4.405 4.155 1.00 90.44 85 ILE A CA 1
ATOM 722 C C . ILE A 1 85 ? -6.018 -5.402 5.303 1.00 90.44 85 ILE A C 1
ATOM 724 O O . ILE A 1 85 ? -6.790 -5.167 6.228 1.00 90.44 85 ILE A O 1
ATOM 728 N N . ILE A 1 86 ? -5.238 -6.486 5.266 1.00 91.44 86 ILE A N 1
ATOM 729 C CA . ILE A 1 86 ? -5.257 -7.516 6.311 1.00 91.44 86 ILE A CA 1
ATOM 730 C C . ILE A 1 86 ? -4.876 -6.900 7.662 1.00 91.44 86 ILE A C 1
ATOM 732 O O . ILE A 1 86 ? -5.570 -7.118 8.652 1.00 91.44 86 ILE A O 1
ATOM 736 N N . CYS A 1 87 ? -3.815 -6.090 7.706 1.00 91.94 87 CYS A N 1
ATOM 737 C CA . CYS A 1 87 ? -3.405 -5.407 8.932 1.00 91.94 87 CYS A CA 1
ATOM 738 C C . CYS A 1 87 ? -4.487 -4.452 9.459 1.00 91.94 87 CYS A C 1
ATOM 740 O O . CYS A 1 87 ? -4.785 -4.486 10.650 1.00 91.94 87 CYS A O 1
ATOM 742 N N . CYS A 1 88 ? -5.091 -3.627 8.598 1.00 92.25 88 CYS A N 1
ATOM 743 C CA . CYS A 1 88 ? -6.146 -2.700 9.012 1.00 92.25 88 CYS A CA 1
ATOM 744 C C . CYS A 1 88 ? -7.374 -3.451 9.540 1.00 92.25 88 CYS A C 1
ATOM 746 O O . CYS A 1 88 ? -7.895 -3.081 10.584 1.00 92.25 88 CYS A O 1
ATOM 748 N N . GLU A 1 89 ? -7.800 -4.526 8.872 1.00 91.19 89 GLU A N 1
ATOM 749 C CA . GLU A 1 89 ? -8.941 -5.348 9.293 1.00 91.19 89 GLU A CA 1
ATOM 750 C C . GLU A 1 89 ? -8.716 -5.978 10.675 1.00 91.19 89 GLU A C 1
ATOM 752 O O . GLU A 1 89 ? -9.605 -5.944 11.524 1.00 91.19 89 GLU A O 1
ATOM 757 N N . VAL A 1 90 ? -7.520 -6.522 10.928 1.00 92.69 90 VAL A N 1
ATOM 758 C CA . VAL A 1 90 ? -7.173 -7.093 12.239 1.00 92.69 90 VAL A CA 1
ATOM 759 C C . VAL A 1 90 ? -7.228 -6.023 13.328 1.00 92.69 90 VAL A C 1
ATOM 761 O O . VAL A 1 90 ? -7.826 -6.250 14.377 1.00 92.69 90 VAL A O 1
ATOM 764 N N . ILE A 1 91 ? -6.645 -4.847 13.086 1.00 91.50 91 ILE A N 1
ATOM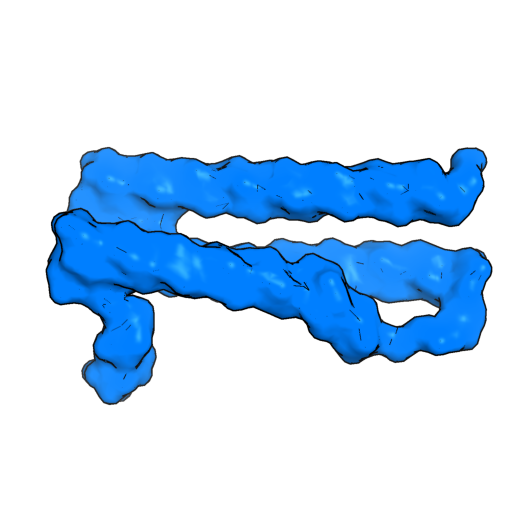 765 C CA . ILE A 1 91 ? -6.616 -3.761 14.075 1.00 91.50 91 ILE A CA 1
ATOM 766 C C . ILE A 1 91 ? -8.025 -3.221 14.333 1.00 91.50 91 ILE A C 1
ATOM 768 O O . ILE A 1 91 ? -8.394 -3.032 15.489 1.00 91.50 91 ILE A O 1
ATOM 772 N N . LEU A 1 92 ? -8.828 -3.023 13.286 1.00 92.81 92 LEU A N 1
ATOM 773 C CA . LEU A 1 92 ? -10.212 -2.560 13.408 1.00 92.81 92 LEU A CA 1
ATOM 774 C C . LEU A 1 92 ? -11.058 -3.513 14.253 1.00 92.81 92 LEU A C 1
ATOM 776 O O . LEU A 1 92 ? -11.749 -3.065 15.166 1.00 92.81 92 LEU A O 1
ATOM 780 N N . ARG A 1 93 ? -10.929 -4.828 14.039 1.00 90.50 93 ARG A N 1
ATOM 781 C CA . ARG A 1 93 ? -11.632 -5.819 14.865 1.00 90.50 93 ARG A CA 1
ATOM 782 C C . ARG A 1 93 ? -11.173 -5.807 16.317 1.00 90.50 93 ARG A C 1
ATOM 784 O O . ARG A 1 93 ? -12.010 -5.914 17.205 1.00 90.50 93 ARG A O 1
ATOM 791 N N . LEU A 1 94 ? -9.865 -5.698 16.558 1.00 91.19 94 LEU A N 1
ATOM 792 C CA . LEU A 1 94 ? -9.299 -5.746 17.909 1.00 91.19 94 LEU A CA 1
ATOM 793 C C . LEU A 1 94 ? -9.592 -4.484 18.730 1.00 91.19 94 LEU A C 1
ATOM 795 O O . LEU A 1 94 ? -9.841 -4.599 19.926 1.00 91.19 94 LEU A O 1
ATOM 799 N N . TYR A 1 95 ? -9.546 -3.300 18.113 1.00 90.69 95 TYR A N 1
ATOM 800 C CA . TYR A 1 95 ? -9.650 -2.020 18.825 1.00 90.69 95 TYR A CA 1
ATOM 801 C C . TYR A 1 95 ? -11.031 -1.370 18.746 1.00 90.69 95 TYR A C 1
ATOM 803 O O . TYR A 1 95 ? -11.451 -0.736 19.708 1.00 90.69 95 TYR A O 1
ATOM 811 N N . PHE A 1 96 ? -11.732 -1.515 17.622 1.00 89.62 96 PHE A N 1
ATOM 812 C CA . PHE A 1 96 ? -12.977 -0.789 17.352 1.00 89.62 96 PHE A CA 1
ATOM 813 C C . PHE A 1 96 ? -14.197 -1.709 17.231 1.00 89.62 96 PHE A C 1
ATOM 815 O O . PHE A 1 96 ? -15.324 -1.229 17.163 1.00 89.62 96 PHE A O 1
ATOM 822 N N . GLY A 1 97 ? -13.999 -3.033 17.204 1.00 86.56 97 GLY A N 1
ATOM 823 C CA . GLY A 1 97 ? -15.080 -3.995 16.971 1.00 86.56 97 GLY A CA 1
ATOM 824 C C . GLY A 1 97 ? -15.711 -3.872 15.579 1.00 86.56 97 GLY A C 1
ATOM 825 O O . GLY A 1 97 ? -16.799 -4.398 15.350 1.00 86.56 97 GLY A O 1
ATOM 826 N N . SER A 1 98 ? -15.043 -3.187 14.649 1.00 86.50 98 SER A N 1
ATOM 827 C CA . SER A 1 98 ? -15.538 -2.915 13.303 1.00 86.50 98 SER A CA 1
ATOM 828 C C . SER A 1 98 ? -14.752 -3.666 12.232 1.00 86.50 98 SER A C 1
ATOM 830 O O . SER A 1 98 ? -13.787 -4.383 12.504 1.00 86.50 98 SER A O 1
ATOM 832 N N . SER A 1 99 ? -15.216 -3.557 10.987 1.00 85.06 99 SER A N 1
ATOM 833 C CA . SER A 1 99 ? -14.634 -4.242 9.836 1.00 85.06 99 SER A CA 1
ATOM 834 C C . SER A 1 99 ? -14.756 -3.380 8.589 1.00 85.06 99 SER A C 1
ATOM 836 O O . SER A 1 99 ? -15.796 -2.766 8.340 1.00 85.06 99 SER A O 1
ATOM 838 N N . ILE A 1 100 ? -13.709 -3.396 7.767 1.00 79.38 100 ILE A N 1
ATOM 839 C CA . ILE A 1 100 ? -13.704 -2.754 6.450 1.00 79.38 100 ILE A CA 1
ATOM 840 C C . ILE A 1 100 ? -14.745 -3.427 5.552 1.00 79.38 100 ILE A C 1
ATOM 842 O O . ILE A 1 100 ? -15.473 -2.756 4.825 1.00 79.38 100 ILE A O 1
ATOM 846 N N . PHE A 1 101 ? -14.855 -4.756 5.629 1.00 73.81 101 PHE A N 1
ATOM 847 C CA . PHE A 1 101 ? -15.802 -5.522 4.820 1.00 73.81 101 PHE A CA 1
ATOM 848 C C . PHE A 1 101 ? -17.253 -5.229 5.204 1.00 73.81 101 PHE A C 1
ATOM 850 O O . PHE A 1 101 ? -18.081 -5.056 4.314 1.00 73.81 101 PHE A O 1
ATOM 857 N N . LEU A 1 102 ? -17.557 -5.110 6.502 1.00 63.72 102 LEU A N 1
ATOM 858 C CA . LEU A 1 102 ? -18.902 -4.726 6.951 1.00 63.72 102 LEU A CA 1
ATOM 859 C C . LEU A 1 102 ? -19.249 -3.290 6.548 1.00 63.72 102 LEU A C 1
ATOM 861 O O . LEU A 1 102 ? -20.384 -3.045 6.155 1.00 63.72 102 LEU A O 1
ATOM 865 N N . PHE A 1 103 ? -18.290 -2.358 6.579 1.00 62.34 103 PHE A N 1
ATOM 866 C CA . PHE A 1 103 ? -18.510 -0.986 6.111 1.00 62.34 103 PHE A CA 1
ATOM 867 C C . PHE A 1 103 ? -18.842 -0.919 4.610 1.00 62.34 103 PHE A C 1
ATOM 869 O O . PHE A 1 103 ? -19.694 -0.132 4.206 1.00 62.34 103 PHE A O 1
ATOM 876 N N . ILE A 1 104 ? -18.191 -1.746 3.784 1.00 64.75 104 ILE A N 1
ATOM 877 C CA . ILE A 1 104 ? -18.452 -1.810 2.336 1.00 64.75 104 ILE A CA 1
ATOM 878 C C . ILE A 1 104 ? -19.789 -2.508 2.029 1.00 64.75 104 ILE A C 1
ATOM 880 O O . ILE A 1 104 ? -20.457 -2.115 1.082 1.00 64.75 104 ILE A O 1
ATOM 884 N N . LEU A 1 105 ? -20.176 -3.528 2.804 1.00 62.12 105 LEU A N 1
ATOM 885 C CA . LEU A 1 105 ? -21.405 -4.310 2.590 1.00 62.12 105 LEU A CA 1
ATOM 886 C C . LEU A 1 105 ? -22.683 -3.655 3.144 1.00 62.12 105 LEU A C 1
ATOM 888 O O . LEU A 1 105 ? -23.761 -3.951 2.642 1.00 62.12 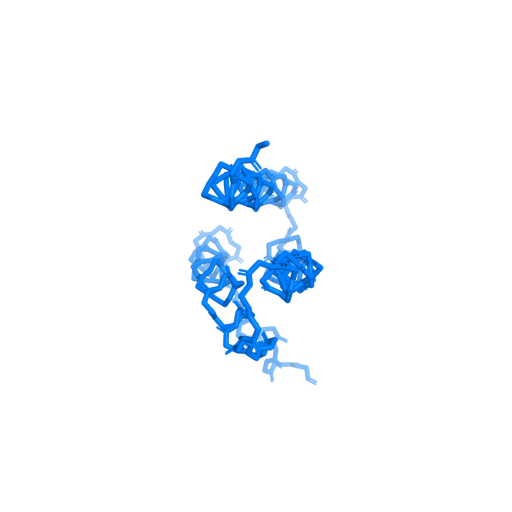105 LEU A O 1
ATOM 892 N N . ASN A 1 106 ? -22.583 -2.811 4.178 1.00 54.28 106 ASN A N 1
ATOM 893 C CA . ASN A 1 106 ? -23.734 -2.144 4.811 1.00 54.28 106 ASN A CA 1
ATOM 894 C C . ASN A 1 106 ? -24.057 -0.751 4.231 1.00 54.28 106 ASN A C 1
ATOM 896 O O . ASN A 1 106 ? -24.881 -0.034 4.803 1.00 54.28 106 ASN A O 1
ATOM 900 N N . LYS A 1 107 ? -23.415 -0.351 3.131 1.00 49.53 107 LYS A N 1
ATOM 901 C CA . LYS A 1 107 ? -23.780 0.831 2.337 1.00 49.53 107 LYS A CA 1
ATOM 902 C C . LYS A 1 107 ? -24.489 0.409 1.061 1.00 49.53 107 LYS A C 1
ATOM 904 O O . LYS A 1 107 ? -25.430 1.137 0.682 1.00 49.53 107 LYS A O 1
#

pLDDT: mean 83.42, std 9.83, range [49.53, 95.75]

Sequence (107 aa):
MSFDTKRKKLIRHTILINIIVFLIMLFLSIFLNNEVYLQSCPFILLMIGGYISREYTELYFKYKHKYSYFQVFFKVCLFSVIVSIICCEVILRLYFGSSIFLFILNK

Organism: NCBI:txid1122229

Radius of gyration: 16.18 Å; chains: 1; bounding box: 47×18×43 Å